Protein AF-A0A932CED8-F1 (afdb_monomer_lite)

Structure (mmCIF, N/CA/C/O backbone):
data_AF-A0A932CED8-F1
#
_entry.id   AF-A0A932CED8-F1
#
loop_
_atom_site.group_PDB
_atom_site.id
_atom_site.type_symbol
_atom_site.label_atom_id
_atom_site.label_alt_id
_atom_site.label_comp_id
_atom_site.label_asym_id
_atom_site.label_entity_id
_atom_site.label_seq_id
_atom_site.pdbx_PDB_ins_code
_atom_site.Cartn_x
_atom_site.Cartn_y
_atom_site.Cartn_z
_atom_site.occupancy
_atom_site.B_iso_or_equiv
_atom_site.auth_seq_id
_atom_site.auth_comp_id
_atom_site.auth_asym_id
_atom_site.auth_atom_id
_atom_site.pdbx_PDB_model_num
ATOM 1 N N . MET A 1 1 ? -14.048 36.400 5.125 1.00 42.94 1 MET A N 1
ATOM 2 C CA . MET A 1 1 ? -12.652 35.942 4.952 1.00 42.94 1 MET A CA 1
ATOM 3 C C . MET A 1 1 ? -12.644 34.421 4.941 1.00 42.94 1 MET A C 1
ATOM 5 O O . MET A 1 1 ? -12.750 33.819 5.998 1.00 42.94 1 MET A O 1
ATOM 9 N N . ARG A 1 2 ? -12.647 33.804 3.752 1.00 44.25 2 ARG A N 1
ATOM 10 C CA . ARG A 1 2 ? -12.509 32.347 3.595 1.00 44.25 2 ARG A CA 1
ATOM 11 C C . ARG A 1 2 ? -11.009 32.039 3.614 1.00 44.25 2 ARG A C 1
ATOM 13 O O . ARG A 1 2 ? -10.306 32.650 2.810 1.00 44.25 2 ARG A O 1
ATOM 20 N N . PRO A 1 3 ? -10.487 31.193 4.514 1.00 52.81 3 PRO A N 1
ATOM 21 C CA . PRO A 1 3 ? -9.097 30.785 4.408 1.00 52.81 3 PRO A CA 1
ATOM 22 C C . PRO A 1 3 ? -8.935 30.016 3.092 1.00 52.81 3 PRO A C 1
ATOM 24 O O . PRO A 1 3 ? -9.651 29.047 2.848 1.00 52.81 3 PRO A O 1
ATOM 27 N N . ASN A 1 4 ? -8.018 30.479 2.240 1.00 53.16 4 ASN A N 1
ATOM 28 C CA . ASN A 1 4 ? -7.520 29.783 1.050 1.00 53.16 4 ASN A CA 1
ATOM 29 C C . ASN A 1 4 ? -6.723 28.537 1.480 1.00 53.16 4 ASN A C 1
ATOM 31 O O . ASN A 1 4 ? -5.517 28.448 1.273 1.00 53.16 4 ASN A O 1
ATOM 35 N N . GLY A 1 5 ? -7.386 27.617 2.174 1.00 55.44 5 GLY A N 1
ATOM 36 C CA . GLY A 1 5 ? -6.833 26.357 2.631 1.00 55.44 5 GLY A CA 1
ATOM 37 C C . GLY A 1 5 ? -7.507 25.241 1.861 1.00 55.44 5 GLY A C 1
ATOM 38 O O . GLY A 1 5 ? -8.733 25.125 1.879 1.00 55.44 5 GLY A O 1
ATOM 39 N N . VAL A 1 6 ? -6.703 24.432 1.179 1.00 61.09 6 VAL A N 1
ATOM 40 C CA . VAL A 1 6 ? -7.155 23.187 0.564 1.00 61.09 6 VAL A CA 1
ATOM 41 C C . VAL A 1 6 ? -7.912 22.387 1.631 1.00 61.09 6 VAL A C 1
ATOM 43 O O . VAL A 1 6 ? -7.339 21.992 2.645 1.00 61.09 6 VAL A O 1
ATOM 46 N N . THR A 1 7 ? -9.226 22.244 1.463 1.00 72.94 7 THR A N 1
ATOM 47 C CA . THR A 1 7 ? -10.086 21.569 2.444 1.00 72.94 7 THR A CA 1
ATOM 48 C C . THR A 1 7 ? -9.967 20.058 2.228 1.00 72.94 7 THR A C 1
ATOM 50 O O . THR A 1 7 ? -9.770 19.625 1.093 1.00 72.94 7 THR A O 1
ATOM 53 N N . LYS A 1 8 ? -10.057 19.242 3.291 1.00 69.50 8 LYS A N 1
ATOM 54 C CA . LYS A 1 8 ? -9.881 17.773 3.204 1.00 69.50 8 LYS A CA 1
ATOM 55 C C . LYS A 1 8 ? -10.747 17.140 2.108 1.00 69.50 8 LYS A C 1
ATOM 57 O O . LYS A 1 8 ? -10.254 16.344 1.323 1.00 69.50 8 LYS A O 1
ATOM 62 N N . GLU A 1 9 ? -11.986 17.603 1.988 1.00 71.06 9 GLU A N 1
ATOM 63 C CA . GLU A 1 9 ? -12.956 17.160 0.979 1.00 71.06 9 GLU A CA 1
ATOM 64 C C . GLU A 1 9 ? -12.492 17.441 -0.462 1.00 71.06 9 GLU A C 1
ATOM 66 O O . GLU A 1 9 ? -12.698 16.630 -1.362 1.00 71.06 9 GLU A O 1
ATOM 71 N N . THR A 1 10 ? -11.812 18.569 -0.694 1.00 71.75 10 THR A N 1
ATOM 72 C CA . THR A 1 10 ? -11.237 18.898 -2.006 1.00 71.75 10 THR A CA 1
ATOM 73 C C . THR A 1 10 ? -10.050 17.986 -2.322 1.00 71.75 10 THR A C 1
ATOM 75 O O . THR A 1 10 ? -9.911 17.534 -3.451 1.00 71.75 10 THR A O 1
ATOM 78 N N . LEU A 1 11 ? -9.210 17.665 -1.334 1.00 70.88 11 LEU A N 1
ATOM 79 C CA . LEU A 1 11 ? -8.108 16.711 -1.517 1.00 70.88 11 LEU A CA 1
ATOM 80 C C . LEU A 1 11 ? -8.611 15.302 -1.833 1.00 70.88 11 LEU A C 1
ATOM 82 O O . LEU A 1 11 ? -8.084 14.682 -2.750 1.00 70.88 11 LEU A O 1
ATOM 86 N N . GLU A 1 12 ? -9.646 14.826 -1.139 1.00 75.25 12 GLU A N 1
ATOM 87 C CA . GLU A 1 12 ? -10.241 13.504 -1.377 1.00 75.25 12 GLU A CA 1
ATOM 88 C C . GLU A 1 12 ? -10.811 13.374 -2.798 1.00 75.25 12 GLU A C 1
ATOM 90 O O . GLU A 1 12 ? -10.593 12.361 -3.462 1.00 75.25 12 GLU A O 1
ATOM 95 N N . GLN A 1 13 ? -11.466 14.421 -3.315 1.00 79.69 13 GLN A N 1
ATOM 96 C CA . GLN A 1 13 ? -12.007 14.422 -4.681 1.00 79.69 13 GLN A CA 1
ATOM 97 C C . GLN A 1 13 ? -10.924 14.341 -5.765 1.00 79.69 13 GLN A C 1
ATOM 99 O O . GLN A 1 13 ? -11.117 13.669 -6.779 1.00 79.69 13 GLN A O 1
ATOM 104 N N . TYR A 1 14 ? -9.783 15.006 -5.564 1.00 84.19 14 TYR A N 1
ATOM 105 C CA . TYR A 1 14 ? -8.680 15.009 -6.532 1.00 84.19 14 TYR A CA 1
ATOM 106 C C . TYR A 1 14 ? -7.613 13.945 -6.250 1.00 84.19 14 TYR A C 1
ATOM 108 O O . TYR A 1 14 ? -6.689 13.801 -7.049 1.00 84.19 14 TYR A O 1
ATOM 116 N N . GLN A 1 15 ? -7.742 13.165 -5.174 1.00 84.50 15 GLN A N 1
ATOM 117 C CA . GLN A 1 15 ? -6.756 12.168 -4.750 1.00 84.50 15 GLN A CA 1
ATOM 118 C C . GLN A 1 15 ? -6.400 11.192 -5.877 1.00 84.50 15 GLN A C 1
ATOM 120 O O . GLN A 1 15 ? -5.223 10.956 -6.149 1.00 84.50 15 GLN A O 1
ATOM 125 N N . VAL A 1 16 ? -7.410 10.692 -6.596 1.00 87.56 16 VAL A N 1
ATOM 126 C CA . VAL A 1 16 ? -7.209 9.783 -7.736 1.00 87.56 16 VAL A CA 1
ATOM 127 C C . VAL A 1 16 ? -6.408 10.458 -8.850 1.00 87.56 16 VAL A C 1
ATOM 129 O O . VAL A 1 16 ? -5.472 9.864 -9.378 1.00 87.56 16 VAL A O 1
ATOM 132 N N . VAL A 1 17 ? -6.736 11.710 -9.183 1.00 88.31 17 VAL A N 1
ATOM 133 C CA . VAL A 1 17 ? -6.062 12.473 -10.247 1.00 88.31 17 VAL A CA 1
ATOM 134 C C . VAL A 1 17 ? -4.613 12.767 -9.872 1.00 88.31 17 VAL A C 1
ATOM 136 O O . VAL A 1 17 ? -3.722 12.613 -10.703 1.00 88.31 17 VAL A O 1
ATOM 139 N N . VAL A 1 18 ? -4.365 13.141 -8.616 1.00 86.94 18 VAL A N 1
ATOM 140 C CA . VAL A 1 18 ? -3.017 13.400 -8.100 1.00 86.94 18 VAL A CA 1
ATOM 141 C C . VAL A 1 18 ? -2.169 12.130 -8.143 1.00 86.94 18 VAL A C 1
ATOM 143 O O . VAL A 1 18 ? -1.034 12.186 -8.614 1.00 86.94 18 VAL A O 1
ATOM 146 N N . TYR A 1 19 ? -2.710 10.979 -7.729 1.00 86.06 19 TYR A N 1
ATOM 147 C CA . TYR A 1 19 ? -1.996 9.703 -7.827 1.00 86.06 19 TYR A CA 1
ATOM 148 C C . TYR A 1 19 ? -1.699 9.310 -9.271 1.00 86.06 19 TYR A C 1
ATOM 150 O O . TYR A 1 19 ? -0.573 8.921 -9.572 1.00 86.06 19 TYR A O 1
ATOM 158 N N . LEU A 1 20 ? -2.665 9.466 -10.180 1.00 90.38 20 LEU A N 1
ATOM 159 C CA . LEU A 1 20 ? -2.453 9.183 -11.599 1.00 90.38 20 LEU A CA 1
ATOM 160 C C . LEU A 1 20 ? -1.364 10.078 -12.196 1.00 90.38 20 LEU A C 1
ATOM 162 O O . LEU A 1 20 ? -0.459 9.585 -12.866 1.00 90.38 20 LEU A O 1
ATOM 166 N N . ALA A 1 21 ? -1.417 11.381 -11.913 1.00 91.75 21 ALA A N 1
ATOM 167 C CA . ALA A 1 21 ? -0.405 12.328 -12.362 1.00 91.75 21 ALA A CA 1
ATOM 168 C C . ALA A 1 21 ? 0.981 11.969 -11.807 1.00 91.75 21 ALA A C 1
ATOM 170 O 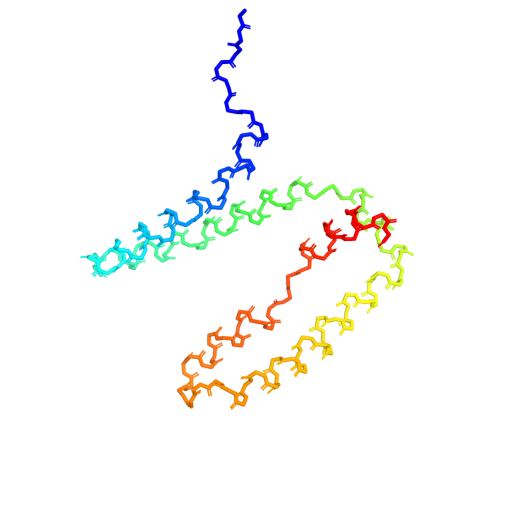O . ALA A 1 21 ? 1.951 11.950 -12.562 1.00 91.75 21 ALA A O 1
ATOM 171 N N . ALA A 1 22 ? 1.077 11.617 -10.522 1.00 88.69 22 ALA A N 1
ATOM 172 C CA . ALA A 1 22 ? 2.332 11.204 -9.901 1.00 88.69 22 ALA A CA 1
ATOM 173 C C . ALA A 1 22 ? 2.913 9.932 -10.543 1.00 88.69 22 ALA A C 1
ATOM 175 O O . ALA A 1 22 ? 4.108 9.895 -10.832 1.00 88.69 22 ALA A O 1
ATOM 176 N N . VAL A 1 23 ? 2.081 8.922 -10.827 1.00 88.81 23 VAL A N 1
ATOM 177 C CA . VAL A 1 23 ? 2.506 7.684 -11.507 1.00 88.81 23 VAL A CA 1
ATOM 178 C C . VAL A 1 23 ? 2.999 7.972 -12.923 1.00 88.81 23 VAL A C 1
ATOM 180 O O . VAL A 1 23 ? 4.046 7.464 -13.319 1.00 88.81 23 VAL A O 1
ATOM 183 N N . LEU A 1 24 ? 2.291 8.812 -13.682 1.00 92.56 24 LEU A N 1
ATOM 184 C CA . LEU A 1 24 ? 2.697 9.184 -15.040 1.00 92.56 24 LEU A CA 1
ATOM 185 C C . LEU A 1 24 ? 4.014 9.968 -15.045 1.00 92.56 24 LEU A C 1
ATOM 187 O O . LEU A 1 24 ? 4.906 9.675 -15.842 1.00 92.56 24 LEU A O 1
ATOM 191 N N . VAL A 1 25 ? 4.165 10.933 -14.137 1.00 89.44 25 VAL A N 1
ATOM 192 C CA . VAL A 1 25 ? 5.400 11.716 -14.006 1.00 89.44 25 VAL A CA 1
ATOM 193 C C . VAL A 1 25 ? 6.560 10.821 -13.570 1.00 89.44 25 VAL A C 1
ATOM 195 O O . VAL A 1 25 ? 7.615 10.857 -14.195 1.00 89.44 25 VAL A O 1
ATOM 198 N N . GLY A 1 26 ? 6.366 9.972 -12.558 1.00 84.75 26 GLY A N 1
ATOM 199 C CA . GLY A 1 26 ? 7.387 9.030 -12.097 1.00 84.75 26 GLY A CA 1
ATOM 200 C C . GLY A 1 26 ? 7.790 8.024 -13.178 1.00 84.75 26 GLY A C 1
ATOM 201 O O . GLY A 1 26 ? 8.978 7.801 -13.397 1.00 84.75 26 GLY A O 1
ATOM 202 N N . GLY A 1 27 ? 6.814 7.479 -13.908 1.00 85.06 27 GLY A N 1
ATOM 203 C CA . GLY A 1 27 ? 7.049 6.565 -15.024 1.00 85.06 27 GLY A CA 1
ATOM 204 C C . GLY A 1 27 ? 7.841 7.227 -16.149 1.00 85.06 27 GLY A C 1
ATOM 205 O O . GLY A 1 27 ? 8.891 6.725 -16.543 1.00 85.06 27 GLY A O 1
ATOM 206 N N . THR A 1 28 ? 7.387 8.386 -16.635 1.00 86.50 28 THR A N 1
ATOM 207 C CA . THR A 1 28 ? 8.086 9.119 -17.706 1.00 86.50 28 THR A CA 1
ATOM 208 C C . THR A 1 28 ? 9.487 9.569 -17.290 1.00 86.50 28 THR A C 1
ATOM 210 O O . THR A 1 28 ? 10.426 9.395 -18.063 1.00 86.50 28 THR A O 1
ATOM 213 N N . ALA A 1 29 ? 9.666 10.063 -16.063 1.00 83.81 29 ALA A N 1
ATOM 214 C CA . ALA A 1 29 ? 10.981 10.409 -15.527 1.00 83.81 29 ALA A CA 1
ATOM 215 C C . ALA A 1 29 ? 11.908 9.184 -15.428 1.00 83.81 29 ALA A C 1
ATOM 217 O O . ALA A 1 29 ? 13.078 9.278 -15.795 1.00 83.81 29 ALA A O 1
ATOM 218 N N . GLY A 1 30 ? 11.389 8.029 -14.997 1.00 81.19 30 GLY A N 1
ATOM 219 C CA . GLY A 1 30 ? 12.145 6.775 -14.930 1.00 81.19 30 GLY A CA 1
ATOM 220 C C . GLY A 1 30 ? 12.601 6.268 -16.301 1.00 81.19 30 GLY A C 1
ATOM 221 O O . GLY A 1 30 ? 13.724 5.785 -16.429 1.00 81.19 30 GLY A O 1
ATOM 222 N N . PHE A 1 31 ? 11.774 6.437 -17.338 1.00 80.62 31 PHE A N 1
ATOM 223 C CA . PHE A 1 31 ? 12.142 6.092 -18.716 1.00 80.62 31 PHE A CA 1
ATOM 224 C C . PHE A 1 31 ? 13.171 7.054 -19.328 1.00 80.62 31 PHE A C 1
ATOM 226 O O . PHE A 1 31 ? 14.023 6.621 -20.101 1.00 80.62 31 PHE A O 1
ATOM 233 N N . LEU A 1 32 ? 13.094 8.349 -19.006 1.00 81.38 32 LEU A N 1
ATOM 234 C CA . LEU A 1 32 ? 13.965 9.379 -19.585 1.00 81.38 32 LEU A CA 1
ATOM 235 C C . LEU A 1 32 ? 15.324 9.499 -18.873 1.00 81.38 32 LEU A C 1
ATOM 237 O O . LEU A 1 32 ? 16.306 9.890 -19.504 1.00 81.38 32 LEU A O 1
ATOM 241 N N . TRP A 1 33 ? 15.400 9.164 -17.580 1.00 74.88 33 TRP A N 1
ATOM 242 C CA . TRP A 1 33 ? 16.598 9.340 -16.750 1.00 74.88 33 TRP A CA 1
ATOM 243 C C . TRP A 1 33 ? 17.022 8.049 -16.039 1.00 74.88 33 TRP A C 1
ATOM 245 O O . TRP A 1 33 ? 17.023 7.967 -14.811 1.00 74.88 33 TRP A O 1
ATOM 255 N N . THR A 1 34 ? 17.473 7.060 -16.812 1.00 70.00 34 THR A N 1
ATOM 256 C CA . THR A 1 34 ? 17.987 5.776 -16.296 1.00 70.00 34 THR A CA 1
ATOM 257 C C . THR A 1 34 ? 19.240 5.909 -15.421 1.00 70.00 34 THR A C 1
ATOM 259 O O . THR A 1 34 ? 19.490 5.071 -14.563 1.00 70.00 34 THR A O 1
ATOM 262 N N . THR A 1 35 ? 20.025 6.980 -15.577 1.00 68.62 35 THR A N 1
ATOM 263 C CA . THR A 1 35 ? 21.251 7.223 -14.791 1.00 68.62 35 THR A CA 1
ATOM 264 C C . THR A 1 35 ? 21.000 7.770 -13.385 1.00 68.62 35 THR A C 1
ATOM 266 O O . THR A 1 35 ? 21.895 7.722 -12.546 1.00 68.62 35 THR A O 1
ATOM 269 N N . THR A 1 36 ? 19.804 8.303 -13.102 1.00 67.56 36 THR A N 1
ATOM 270 C CA . THR A 1 36 ? 19.462 8.859 -11.772 1.00 67.56 36 THR A CA 1
ATOM 271 C C . THR A 1 36 ? 18.613 7.886 -10.944 1.00 67.56 36 THR A C 1
ATOM 273 O O . THR A 1 36 ? 18.391 8.114 -9.753 1.00 67.56 36 THR A O 1
ATOM 276 N N . THR A 1 37 ? 18.181 6.771 -11.543 1.00 67.56 37 THR A N 1
ATOM 277 C CA . THR A 1 37 ? 17.314 5.766 -10.917 1.00 67.56 37 THR A CA 1
ATOM 278 C C . THR A 1 37 ? 17.926 5.177 -9.647 1.00 67.56 37 THR A C 1
ATOM 280 O O . THR A 1 37 ? 17.230 5.107 -8.641 1.00 67.56 37 THR A O 1
ATOM 283 N N . GLU A 1 38 ? 19.233 4.885 -9.624 1.00 73.00 38 GLU A N 1
ATOM 284 C CA . GLU A 1 38 ? 19.904 4.317 -8.438 1.00 73.00 38 GLU A CA 1
ATOM 285 C C . GLU A 1 38 ? 19.832 5.238 -7.205 1.00 73.00 38 GLU A C 1
ATOM 287 O O . GLU A 1 38 ? 19.630 4.784 -6.078 1.00 73.00 38 GLU A O 1
ATOM 292 N N . ARG A 1 39 ? 19.951 6.562 -7.394 1.00 76.38 39 ARG A N 1
ATOM 293 C CA . ARG A 1 39 ? 19.839 7.525 -6.282 1.00 76.38 39 ARG A CA 1
ATOM 294 C C . ARG A 1 39 ? 18.401 7.665 -5.788 1.00 76.38 39 ARG A C 1
ATOM 296 O O . ARG A 1 39 ? 18.191 7.872 -4.595 1.00 76.38 39 ARG A O 1
ATOM 303 N N . LEU A 1 40 ? 17.426 7.572 -6.693 1.00 75.81 40 LEU A N 1
ATOM 304 C CA . LEU A 1 40 ? 16.004 7.596 -6.339 1.00 75.81 40 LEU A CA 1
ATOM 305 C C . LEU A 1 40 ? 15.581 6.313 -5.622 1.00 75.81 40 LEU A C 1
ATOM 307 O O . LEU A 1 40 ? 14.784 6.381 -4.692 1.00 75.81 40 LEU A O 1
ATOM 311 N N . GLU A 1 41 ? 16.144 5.169 -6.007 1.00 80.00 41 GLU A N 1
ATOM 312 C CA . GLU A 1 41 ? 15.889 3.882 -5.364 1.00 80.00 41 GLU A CA 1
ATOM 313 C C . GLU A 1 41 ? 16.332 3.894 -3.894 1.00 80.00 41 GLU A C 1
ATOM 315 O O . GLU A 1 41 ? 15.590 3.449 -3.016 1.00 80.00 41 GLU A O 1
ATOM 320 N N . LEU A 1 42 ? 17.472 4.528 -3.588 1.00 83.69 42 LEU A N 1
ATOM 321 C CA . LEU A 1 42 ? 17.896 4.754 -2.201 1.00 83.69 42 LEU A CA 1
ATOM 322 C C . LEU A 1 42 ? 16.896 5.591 -1.391 1.00 83.69 42 LEU A C 1
ATOM 324 O O . LEU A 1 42 ? 16.818 5.428 -0.175 1.00 83.69 42 LEU A O 1
ATOM 328 N N . LEU A 1 43 ? 16.141 6.480 -2.043 1.00 86.31 43 LEU A N 1
ATOM 329 C CA . LEU A 1 43 ? 15.131 7.322 -1.400 1.00 86.31 43 LEU A CA 1
ATOM 330 C C . LEU A 1 43 ? 13.825 6.571 -1.103 1.00 86.31 43 LEU A C 1
ATOM 332 O O . LEU A 1 43 ? 13.047 7.024 -0.265 1.00 86.31 43 LEU A O 1
ATOM 336 N N . VAL A 1 44 ? 13.590 5.414 -1.729 1.00 86.25 44 VAL A N 1
ATOM 337 C CA . VAL A 1 44 ? 12.379 4.612 -1.502 1.00 86.25 44 VAL A CA 1
ATOM 338 C C . VAL A 1 44 ? 12.302 4.157 -0.046 1.00 86.25 44 VAL A C 1
ATOM 340 O O . VAL A 1 44 ? 11.278 4.346 0.605 1.00 86.25 44 VAL A O 1
ATOM 343 N N . TRP A 1 45 ? 13.401 3.635 0.502 1.00 88.94 45 TRP A N 1
ATOM 344 C CA . TRP A 1 45 ? 13.478 3.174 1.892 1.00 88.94 45 TRP A CA 1
ATOM 345 C C . TRP A 1 45 ? 13.150 4.252 2.941 1.00 88.94 45 TRP A C 1
ATOM 347 O O . TRP A 1 45 ? 12.283 4.000 3.779 1.00 88.94 45 TRP A O 1
ATOM 357 N N . PRO A 1 46 ? 13.771 5.449 2.937 1.00 89.81 46 PRO A N 1
ATOM 358 C CA . PRO A 1 46 ? 13.440 6.495 3.899 1.00 89.81 46 PRO A CA 1
ATOM 359 C C . PRO A 1 46 ? 12.030 7.053 3.693 1.00 89.81 46 PRO A C 1
ATOM 361 O O . PRO A 1 46 ? 11.356 7.339 4.678 1.00 89.81 46 PRO A O 1
ATOM 364 N N . VAL A 1 47 ? 11.544 7.165 2.450 1.00 88.81 47 VAL A N 1
ATOM 365 C CA . VAL A 1 47 ? 10.158 7.590 2.194 1.00 88.81 47 VAL A CA 1
ATOM 366 C C . VAL A 1 47 ? 9.173 6.571 2.764 1.00 88.81 47 VAL A C 1
ATOM 368 O O . VAL A 1 47 ? 8.250 6.962 3.475 1.00 88.81 47 VAL A O 1
ATOM 371 N N . LEU A 1 48 ? 9.398 5.273 2.539 1.00 87.69 48 LEU A N 1
ATOM 372 C CA . LEU A 1 48 ? 8.606 4.208 3.157 1.00 87.69 48 LEU A CA 1
ATOM 373 C C . LEU A 1 48 ? 8.680 4.268 4.684 1.00 87.69 48 LEU A C 1
ATOM 375 O O . LEU A 1 48 ? 7.648 4.164 5.338 1.00 87.69 48 LEU A O 1
ATOM 379 N N . ALA A 1 49 ? 9.864 4.489 5.260 1.00 88.06 49 ALA A N 1
ATOM 380 C CA . ALA A 1 49 ? 10.027 4.612 6.705 1.00 88.06 49 ALA A CA 1
ATOM 381 C C . ALA A 1 49 ? 9.223 5.789 7.277 1.00 88.06 49 ALA A C 1
ATOM 383 O O . ALA A 1 49 ? 8.548 5.627 8.290 1.00 88.06 49 ALA A O 1
ATOM 384 N N . VAL A 1 50 ? 9.245 6.952 6.617 1.00 91.62 50 VAL A N 1
ATOM 385 C CA . VAL A 1 50 ? 8.445 8.120 7.016 1.00 91.62 50 VAL A CA 1
ATOM 386 C C . VAL A 1 50 ? 6.955 7.834 6.864 1.00 91.62 50 VAL A C 1
ATOM 388 O O . VAL A 1 50 ? 6.202 8.115 7.793 1.00 91.62 50 VAL A O 1
ATOM 391 N N . LEU A 1 51 ? 6.525 7.240 5.746 1.00 87.00 51 LEU A N 1
ATOM 392 C CA . LEU A 1 51 ? 5.128 6.861 5.530 1.00 87.00 51 LEU A CA 1
ATOM 393 C C . LEU A 1 51 ? 4.651 5.924 6.638 1.00 87.00 51 LEU A C 1
ATOM 395 O O . LEU A 1 51 ? 3.721 6.280 7.355 1.00 87.00 51 LEU A O 1
ATOM 399 N N . LEU A 1 52 ? 5.345 4.805 6.866 1.00 86.31 52 LEU A N 1
ATOM 400 C CA . LEU A 1 52 ? 5.002 3.869 7.936 1.00 86.31 52 LEU A CA 1
ATOM 401 C C . LEU A 1 52 ? 5.030 4.543 9.310 1.00 86.31 52 LEU A C 1
ATOM 403 O O . LEU A 1 52 ? 4.113 4.333 10.096 1.00 86.31 52 LEU A O 1
ATOM 407 N N . TYR A 1 53 ? 6.033 5.376 9.603 1.00 85.44 53 TYR A N 1
ATOM 408 C CA . TYR A 1 53 ? 6.108 6.107 10.869 1.00 85.44 53 TYR A CA 1
ATOM 409 C C . TYR A 1 53 ? 4.893 7.017 11.068 1.00 85.44 53 TYR A C 1
ATOM 411 O O . TYR A 1 53 ? 4.267 6.993 12.126 1.00 85.44 53 TYR A O 1
ATOM 419 N N . THR A 1 54 ? 4.516 7.785 10.043 1.00 83.94 54 THR A N 1
ATOM 420 C CA . THR A 1 54 ? 3.335 8.654 10.100 1.00 83.94 54 THR A CA 1
ATOM 421 C C . THR A 1 54 ? 2.042 7.853 10.215 1.00 83.94 54 THR A C 1
ATOM 423 O O . THR A 1 54 ? 1.201 8.204 11.040 1.00 83.94 54 THR A O 1
ATOM 426 N N . THR A 1 55 ? 1.905 6.748 9.478 1.00 79.12 55 THR A N 1
ATOM 427 C CA . THR A 1 55 ? 0.758 5.839 9.575 1.00 79.12 55 THR A CA 1
ATOM 428 C C . THR A 1 55 ? 0.652 5.247 10.978 1.00 79.12 55 THR A C 1
ATOM 430 O O . THR A 1 55 ? -0.414 5.302 11.579 1.00 79.12 55 THR A O 1
ATOM 433 N N . PHE A 1 56 ? 1.749 4.759 11.562 1.00 78.69 56 PHE A N 1
ATOM 434 C CA . PHE A 1 56 ? 1.742 4.240 12.931 1.00 78.69 56 PHE A CA 1
ATOM 435 C C . PHE A 1 56 ? 1.454 5.316 13.976 1.00 78.69 56 PHE A C 1
ATOM 437 O O . PHE A 1 56 ? 0.799 5.029 14.969 1.00 78.69 56 PHE A O 1
ATOM 444 N N . CYS A 1 57 ? 1.890 6.554 13.749 1.00 78.94 57 CYS A N 1
ATOM 445 C CA . CYS A 1 57 ? 1.582 7.671 14.639 1.00 78.94 57 CYS A CA 1
ATOM 446 C C . CYS A 1 57 ? 0.094 8.075 14.569 1.00 78.94 57 CYS A C 1
ATOM 448 O O . CYS A 1 57 ? -0.481 8.508 15.564 1.00 78.94 57 CYS A O 1
ATOM 450 N N . GLN A 1 58 ? -0.547 7.900 13.406 1.00 70.81 58 GLN A N 1
ATOM 451 C CA . GLN A 1 58 ? -1.994 8.084 13.228 1.00 70.81 58 GLN A CA 1
ATOM 452 C C . GLN A 1 58 ? -2.819 6.943 13.841 1.00 70.81 58 GLN A C 1
ATOM 454 O O . GLN A 1 58 ? -3.974 7.159 14.213 1.00 70.81 58 GLN A O 1
ATOM 459 N N . VAL A 1 59 ? -2.249 5.740 13.962 1.00 66.75 59 VAL A N 1
ATOM 460 C CA . VAL A 1 59 ? -2.897 4.603 14.623 1.00 66.75 59 VAL A CA 1
ATOM 461 C C . VAL A 1 59 ? -2.880 4.823 16.137 1.00 66.75 59 VAL A C 1
ATOM 463 O O . VAL A 1 59 ? -1.880 4.631 16.825 1.00 66.75 59 VAL A O 1
ATOM 466 N N . SER A 1 60 ? -4.034 5.225 16.666 1.00 58.56 60 SER A N 1
ATOM 467 C CA . SER A 1 60 ? -4.300 5.327 18.100 1.00 58.56 60 SER A CA 1
ATOM 468 C C . SER A 1 60 ? -4.093 3.964 18.776 1.00 58.56 60 SER A C 1
ATOM 470 O O . SER A 1 60 ? -4.879 3.033 18.599 1.00 58.56 60 SER A O 1
ATOM 472 N N . PHE A 1 61 ? -3.030 3.839 19.579 1.00 55.44 61 PHE A N 1
ATOM 473 C CA . PHE A 1 61 ? -2.713 2.619 20.339 1.00 55.44 61 PHE A CA 1
ATOM 474 C C . PHE A 1 61 ? -3.861 2.161 21.261 1.00 55.44 61 PHE A C 1
ATOM 476 O O . PHE A 1 61 ? -3.964 0.972 21.569 1.00 55.44 61 PHE A O 1
ATOM 483 N N . SER A 1 62 ? -4.739 3.080 21.671 1.00 54.22 62 SER A N 1
ATOM 484 C CA . SER A 1 62 ? -5.897 2.804 22.528 1.00 54.22 62 SER A CA 1
ATOM 485 C C . SER A 1 62 ? -6.989 1.993 21.816 1.00 54.22 62 SER A C 1
ATOM 487 O O . SER A 1 62 ? -7.618 1.138 22.440 1.00 54.22 62 SER A O 1
ATOM 489 N N . ASP A 1 63 ? -7.174 2.196 20.507 1.00 58.00 63 ASP A N 1
ATOM 490 C CA . ASP A 1 63 ? -8.205 1.510 19.714 1.00 58.00 63 ASP A CA 1
ATOM 491 C C . ASP A 1 63 ? -7.755 0.105 19.278 1.00 58.00 63 ASP A C 1
ATOM 493 O O . ASP A 1 63 ? -8.565 -0.823 19.180 1.00 58.00 63 ASP A O 1
ATOM 497 N N . THR A 1 64 ? -6.441 -0.103 19.120 1.00 58.28 64 THR A N 1
ATOM 498 C CA . THR A 1 64 ? -5.841 -1.404 18.776 1.00 58.28 64 THR A CA 1
ATOM 499 C C . THR A 1 64 ? -6.159 -2.477 19.822 1.00 58.28 64 THR A C 1
ATOM 501 O O . THR A 1 64 ? -6.503 -3.606 19.472 1.00 58.28 64 THR A O 1
ATOM 504 N N . VAL A 1 65 ? -6.119 -2.138 21.117 1.00 58.03 65 VAL A N 1
ATOM 505 C CA . VAL A 1 65 ? -6.425 -3.086 22.208 1.00 58.03 65 VAL A CA 1
ATOM 506 C C . VAL A 1 65 ? -7.904 -3.491 22.204 1.00 58.03 65 VAL A C 1
ATOM 508 O O . VAL A 1 65 ? -8.237 -4.642 22.501 1.00 58.03 65 VAL A O 1
ATOM 511 N N . GLN A 1 66 ? -8.803 -2.583 21.817 1.00 55.34 66 GLN A N 1
ATOM 512 C CA . GLN A 1 66 ? -10.231 -2.878 21.719 1.00 55.34 66 GLN A CA 1
ATOM 513 C C . GLN A 1 66 ? -10.556 -3.713 20.468 1.00 55.34 66 GLN A C 1
ATOM 515 O O . GLN A 1 66 ? -11.379 -4.629 20.549 1.00 55.34 66 GLN A O 1
ATOM 520 N N . ALA A 1 67 ? -9.831 -3.509 19.361 1.00 56.97 67 ALA A N 1
ATOM 521 C CA . ALA A 1 67 ? -9.924 -4.328 18.150 1.00 56.97 67 ALA A CA 1
ATOM 522 C C . ALA A 1 67 ? -9.519 -5.801 18.383 1.00 56.97 67 ALA A C 1
ATOM 524 O O . ALA A 1 67 ? -10.185 -6.707 17.876 1.00 56.97 67 ALA A O 1
ATOM 525 N N . PHE A 1 68 ? -8.517 -6.074 19.233 1.00 57.53 68 PHE A N 1
ATOM 526 C CA . PHE A 1 68 ? -8.153 -7.447 19.632 1.00 57.53 68 PHE A CA 1
ATOM 527 C C . PHE A 1 68 ? -9.271 -8.190 20.384 1.00 57.53 68 PHE A C 1
ATOM 529 O O . PHE A 1 68 ? -9.292 -9.425 20.411 1.00 57.53 68 PHE A O 1
ATOM 536 N N . ARG A 1 69 ? -10.241 -7.470 20.968 1.00 58.44 69 ARG A N 1
ATOM 537 C CA . ARG A 1 69 ? -11.397 -8.080 21.644 1.00 58.44 69 ARG A CA 1
ATOM 538 C C . ARG A 1 69 ? -12.421 -8.645 20.652 1.00 58.44 69 ARG A C 1
ATOM 540 O O . ARG A 1 69 ? -13.172 -9.557 21.002 1.00 58.44 69 ARG A O 1
ATOM 547 N N . HIS A 1 70 ? -12.403 -8.190 19.398 1.00 65.44 70 HIS A N 1
ATOM 548 C CA . HIS A 1 70 ? -13.264 -8.679 18.323 1.00 65.44 70 HIS A CA 1
ATOM 549 C C . HIS A 1 70 ? -12.610 -9.845 17.564 1.00 65.44 70 HIS A C 1
ATOM 551 O O . HIS A 1 70 ? -12.210 -9.731 16.405 1.00 65.44 70 HIS A O 1
ATOM 557 N N . ARG A 1 71 ? -12.557 -11.025 18.202 1.00 67.12 71 ARG A N 1
ATOM 558 C CA . ARG A 1 71 ? -11.984 -12.260 17.616 1.00 67.12 71 ARG A CA 1
ATOM 559 C C . ARG A 1 71 ? -12.554 -12.627 16.240 1.00 67.12 71 ARG A C 1
ATOM 561 O O . ARG A 1 71 ? -11.841 -13.201 15.421 1.00 67.12 71 ARG 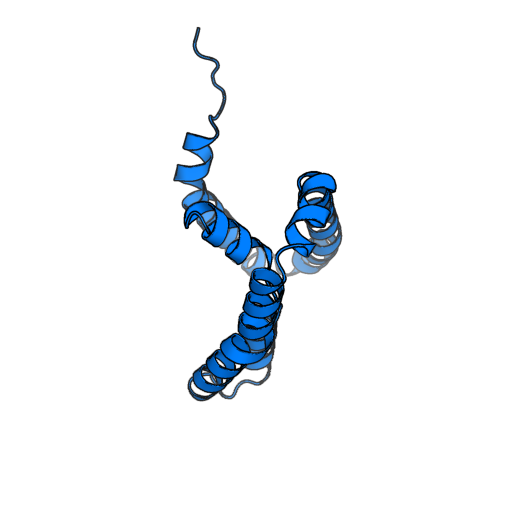A O 1
ATOM 568 N N . ARG A 1 72 ? -13.821 -12.296 15.965 1.00 72.88 72 ARG A N 1
ATOM 569 C CA . ARG A 1 72 ? -14.467 -12.541 14.663 1.00 72.88 72 ARG A CA 1
ATOM 570 C C . ARG A 1 72 ? -13.848 -11.705 13.538 1.00 72.88 72 ARG A C 1
ATOM 572 O O . ARG A 1 72 ? -13.674 -12.220 12.443 1.00 72.88 72 ARG A O 1
ATOM 579 N N . PHE A 1 73 ? -13.471 -10.459 13.820 1.00 70.44 73 PHE A N 1
ATOM 580 C CA . PHE A 1 73 ? -12.814 -9.585 12.847 1.00 70.44 73 PHE A CA 1
ATOM 581 C C . PHE A 1 73 ? -11.395 -10.073 12.542 1.00 70.44 73 PHE A C 1
ATOM 583 O O . PHE A 1 73 ? -11.023 -10.251 11.385 1.00 70.44 73 PHE A O 1
ATOM 590 N N . PHE A 1 74 ? -10.634 -10.394 13.591 1.00 74.31 74 PHE A N 1
ATOM 591 C CA . PHE A 1 74 ? -9.280 -10.926 13.448 1.00 74.31 74 PHE A CA 1
ATOM 592 C C . PHE A 1 74 ? -9.253 -12.243 12.653 1.00 74.31 74 PHE A C 1
ATOM 594 O O . PHE A 1 74 ? -8.449 -12.404 11.739 1.00 74.31 74 PHE A O 1
ATOM 601 N N . THR A 1 75 ? -10.173 -13.168 12.949 1.00 76.75 75 THR A N 1
ATOM 602 C CA . THR A 1 75 ? -10.278 -14.447 12.223 1.00 76.75 75 THR A CA 1
ATOM 603 C C . THR A 1 75 ? -10.770 -14.281 10.787 1.00 76.75 75 THR A C 1
ATOM 605 O O . THR A 1 75 ? -10.235 -14.944 9.903 1.00 76.75 75 THR A O 1
ATOM 608 N N . ALA A 1 76 ? -11.721 -13.379 10.520 1.00 79.75 76 ALA A N 1
ATOM 609 C CA . ALA A 1 76 ? -12.158 -13.073 9.157 1.00 79.75 76 ALA A CA 1
ATOM 610 C C . ALA A 1 76 ? -11.023 -12.474 8.312 1.00 79.75 76 ALA A C 1
ATOM 612 O O . ALA A 1 76 ? -10.822 -12.901 7.178 1.00 79.75 76 ALA A O 1
ATOM 613 N N . SER A 1 77 ? -10.241 -11.550 8.880 1.00 77.38 77 SER A N 1
ATOM 614 C CA . SER A 1 77 ? -9.076 -10.965 8.207 1.00 77.38 77 SER A CA 1
ATOM 615 C C . SER A 1 77 ? -7.990 -12.010 7.931 1.00 77.38 77 SER A C 1
ATOM 617 O O . SER A 1 77 ? -7.448 -12.050 6.825 1.00 77.38 77 SER A O 1
ATOM 619 N N . LEU A 1 78 ? -7.724 -12.918 8.882 1.00 79.75 78 LEU A N 1
ATOM 620 C CA . LEU A 1 78 ? -6.807 -14.040 8.659 1.00 79.75 78 LEU A CA 1
ATOM 621 C C . LEU A 1 78 ? -7.294 -14.950 7.526 1.00 79.75 78 LEU A C 1
ATOM 623 O O . LEU A 1 78 ? -6.523 -15.276 6.632 1.00 79.75 78 LEU A O 1
ATOM 627 N N . LEU A 1 79 ? -8.568 -15.350 7.542 1.00 83.94 79 LEU A N 1
ATOM 628 C CA . LEU A 1 79 ? -9.131 -16.230 6.514 1.00 83.94 79 LEU A CA 1
ATOM 629 C C . LEU A 1 79 ? -9.142 -15.561 5.137 1.00 83.94 79 LEU A C 1
ATOM 631 O O . LEU A 1 79 ? -8.815 -16.203 4.141 1.00 83.94 79 LEU A O 1
ATOM 635 N N . ALA A 1 80 ? -9.468 -14.273 5.067 1.00 81.88 80 ALA A N 1
ATOM 636 C CA . ALA A 1 80 ? -9.420 -13.527 3.819 1.00 81.88 80 ALA A CA 1
ATOM 637 C C . ALA A 1 80 ? -7.988 -13.475 3.261 1.00 81.88 80 ALA A C 1
ATOM 639 O O . ALA A 1 80 ? -7.766 -13.867 2.119 1.00 81.88 80 ALA A O 1
ATOM 640 N N . ASN A 1 81 ? -7.007 -13.074 4.073 1.00 82.25 81 ASN A N 1
ATOM 641 C CA . ASN A 1 81 ? -5.628 -12.892 3.612 1.00 82.25 81 ASN A CA 1
ATOM 642 C C . ASN A 1 81 ? -4.877 -14.206 3.361 1.00 82.25 81 ASN A C 1
ATOM 644 O O . ASN A 1 81 ? -4.070 -14.271 2.442 1.00 82.25 81 ASN A O 1
ATOM 648 N N . PHE A 1 82 ? -5.124 -15.254 4.152 1.00 82.44 82 PHE A N 1
ATOM 649 C CA . PHE A 1 82 ? -4.358 -16.507 4.074 1.00 82.44 82 PHE A CA 1
ATOM 650 C C . PHE A 1 82 ? -5.085 -17.652 3.366 1.00 82.44 82 PHE A C 1
ATOM 652 O O . PHE A 1 82 ? -4.435 -18.628 3.001 1.00 82.44 82 PHE A O 1
ATOM 659 N N . ALA A 1 83 ? -6.402 -17.567 3.154 1.00 85.62 83 ALA A N 1
ATOM 660 C CA . ALA A 1 83 ? -7.143 -18.579 2.400 1.00 85.62 83 ALA A CA 1
ATOM 661 C C . ALA A 1 83 ? -7.764 -17.997 1.128 1.00 85.62 83 ALA A C 1
ATOM 663 O O . ALA A 1 83 ? -7.482 -18.484 0.036 1.00 85.62 83 ALA A O 1
ATOM 664 N N . LEU A 1 84 ? -8.563 -16.932 1.241 1.00 84.75 84 LEU A N 1
ATOM 665 C CA . LEU A 1 84 ? -9.294 -16.394 0.091 1.00 84.75 84 LEU A CA 1
ATOM 666 C C . LEU A 1 84 ? -8.355 -15.772 -0.952 1.00 84.75 84 LEU A C 1
ATOM 668 O O . LEU A 1 84 ? -8.418 -16.138 -2.124 1.00 84.75 84 LEU A O 1
ATOM 672 N N . VAL A 1 85 ? -7.465 -14.870 -0.528 1.00 85.56 85 VAL A N 1
ATOM 673 C CA . VAL A 1 85 ? -6.514 -14.188 -1.416 1.00 85.56 85 VAL A CA 1
ATOM 674 C C . VAL A 1 85 ? -5.602 -15.194 -2.133 1.00 85.56 85 VAL A C 1
ATOM 676 O O . VAL A 1 85 ? -5.553 -15.136 -3.358 1.00 85.56 85 VAL A O 1
ATOM 679 N N . PRO A 1 86 ? -4.968 -16.182 -1.467 1.00 82.94 86 PRO A N 1
ATOM 680 C CA . PRO A 1 86 ? -4.153 -17.187 -2.150 1.00 82.94 86 PRO A CA 1
ATOM 681 C C . PRO A 1 86 ? -4.934 -18.044 -3.146 1.00 82.94 86 PRO A C 1
ATOM 683 O O . PRO A 1 86 ? -4.408 -18.354 -4.211 1.00 82.94 86 PRO A O 1
ATOM 686 N N . VAL A 1 87 ? -6.191 -18.396 -2.850 1.00 86.19 87 VAL A N 1
ATOM 687 C CA . VAL A 1 87 ? -7.050 -19.134 -3.793 1.00 86.19 87 VAL A CA 1
ATOM 688 C C . VAL A 1 87 ? -7.362 -18.287 -5.028 1.00 86.19 87 VAL A C 1
ATOM 690 O O . VAL A 1 87 ? -7.268 -18.781 -6.153 1.00 86.19 87 VAL A O 1
ATOM 693 N N . ILE A 1 88 ? -7.675 -17.002 -4.841 1.00 86.00 88 ILE A N 1
ATOM 694 C CA . ILE A 1 88 ? -7.898 -16.061 -5.947 1.00 86.00 88 ILE A CA 1
ATOM 695 C C . ILE A 1 88 ? -6.615 -15.888 -6.766 1.00 86.00 88 ILE A C 1
ATOM 697 O O . ILE A 1 88 ? -6.656 -15.969 -7.993 1.00 86.00 88 ILE A O 1
ATOM 701 N N . VAL A 1 89 ? -5.469 -15.700 -6.105 1.00 86.69 89 VAL A N 1
ATOM 702 C CA . VAL A 1 89 ? -4.167 -15.576 -6.774 1.00 86.69 89 VAL A CA 1
ATOM 703 C C . VAL A 1 89 ? -3.842 -16.840 -7.554 1.00 86.69 89 VAL A C 1
ATOM 705 O O . VAL A 1 89 ? -3.367 -16.749 -8.681 1.00 86.69 89 VAL A O 1
ATOM 708 N N . TRP A 1 90 ? -4.120 -18.018 -6.997 1.00 84.81 90 TRP A N 1
ATOM 709 C CA . TRP A 1 90 ? -3.907 -19.286 -7.682 1.00 84.81 90 TRP A CA 1
ATOM 710 C C . TRP A 1 90 ? -4.764 -19.393 -8.948 1.00 84.81 90 TRP A C 1
ATOM 712 O O . TRP A 1 90 ? -4.239 -19.751 -10.002 1.00 84.81 90 TRP A O 1
ATOM 722 N N . ALA A 1 91 ? -6.039 -18.998 -8.895 1.00 86.19 91 ALA A N 1
ATOM 723 C CA . ALA A 1 91 ? -6.894 -18.945 -10.081 1.00 86.19 91 ALA A CA 1
ATOM 724 C C . ALA A 1 91 ? -6.373 -17.937 -11.126 1.00 86.19 91 ALA A C 1
ATOM 726 O O . ALA A 1 91 ? -6.261 -18.271 -12.305 1.00 86.19 91 ALA A O 1
ATOM 727 N N . LEU A 1 92 ? -5.978 -16.733 -10.696 1.00 83.88 92 LEU A N 1
ATOM 728 C CA . LEU A 1 92 ? -5.401 -15.708 -11.575 1.00 83.88 92 LEU A CA 1
ATOM 729 C C . LEU A 1 92 ? -4.047 -16.122 -12.157 1.00 83.88 92 LEU A C 1
ATOM 731 O O . LEU A 1 92 ? -3.725 -15.749 -13.284 1.00 83.88 92 LEU A O 1
ATOM 735 N N . SER A 1 93 ? -3.267 -16.928 -11.433 1.00 83.12 93 SER A N 1
ATOM 736 C CA . SER A 1 93 ? -1.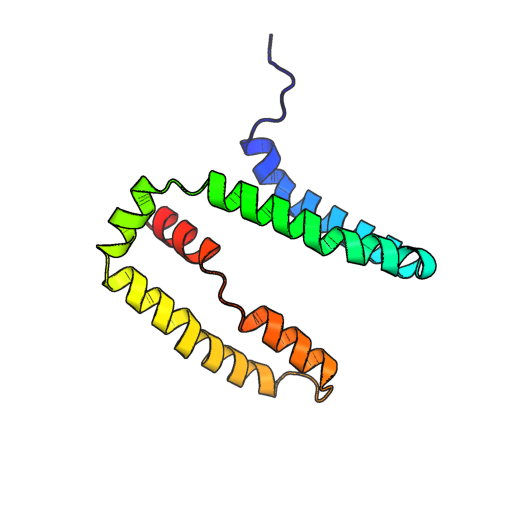963 -17.405 -11.894 1.00 83.12 93 SER A CA 1
ATOM 737 C C . SER A 1 93 ? -2.057 -18.251 -13.167 1.00 83.12 93 SER A C 1
ATOM 739 O O . SER A 1 93 ? -1.096 -18.297 -13.931 1.00 83.12 93 SER A O 1
ATOM 741 N N . GLN A 1 94 ? -3.220 -18.863 -13.429 1.00 82.62 94 GLN A N 1
ATOM 742 C CA . GLN A 1 94 ? -3.482 -19.618 -14.657 1.00 82.62 94 GLN A CA 1
ATOM 743 C C . GLN A 1 94 ? -3.672 -18.710 -15.881 1.00 82.62 94 GLN A C 1
ATOM 745 O O . GLN A 1 94 ? -3.434 -19.144 -17.004 1.00 82.62 94 GLN A O 1
ATOM 750 N N . LEU A 1 95 ? -4.081 -17.455 -15.670 1.00 81.88 95 LEU A N 1
ATOM 751 C CA . LEU A 1 95 ? -4.227 -16.441 -16.719 1.00 81.88 95 LEU A CA 1
ATOM 752 C C . LEU A 1 95 ? -2.956 -15.591 -16.881 1.00 81.88 95 LEU A C 1
ATOM 754 O O . LEU A 1 95 ? -2.848 -14.822 -17.836 1.00 81.88 95 LEU A O 1
ATOM 758 N N . LEU A 1 96 ? -2.003 -15.698 -15.949 1.00 77.75 96 LEU A N 1
ATOM 759 C CA . LEU A 1 96 ? -0.780 -14.907 -15.967 1.00 77.75 96 LEU A CA 1
ATOM 760 C C . LEU A 1 96 ? 0.229 -15.443 -16.998 1.00 77.75 96 LEU A C 1
ATOM 762 O O . LEU A 1 96 ? 0.376 -16.663 -17.135 1.00 77.75 96 LEU A O 1
ATOM 766 N N . PRO A 1 97 ? 1.010 -14.559 -17.649 1.00 77.56 97 PRO A N 1
ATOM 767 C CA . PRO A 1 97 ? 2.097 -14.965 -18.531 1.00 77.56 97 PRO A CA 1
ATOM 768 C C . PRO A 1 97 ? 3.064 -15.944 -17.849 1.00 77.56 97 PRO A C 1
ATOM 770 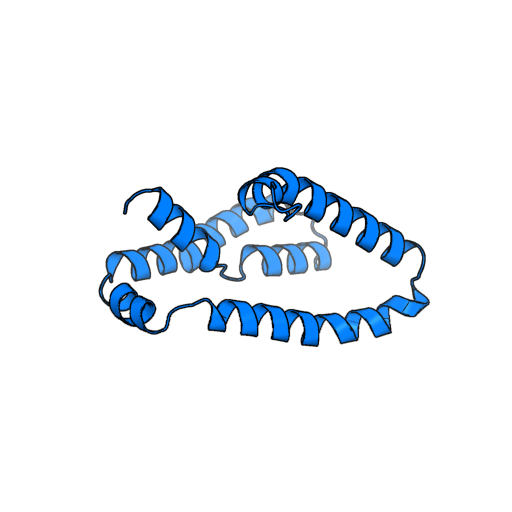O O . PRO A 1 97 ? 3.236 -15.957 -16.625 1.00 77.56 97 PRO A O 1
ATOM 773 N N . SER A 1 98 ? 3.717 -16.778 -18.654 1.00 75.31 98 SER A N 1
ATOM 774 C CA . SER A 1 98 ? 4.733 -17.736 -18.204 1.00 75.31 98 SER A CA 1
ATOM 775 C C . SER A 1 98 ? 6.056 -17.082 -17.793 1.00 75.31 98 SER A C 1
ATOM 777 O O . SER A 1 98 ? 6.938 -17.786 -17.304 1.00 75.31 98 SER A O 1
ATOM 779 N N . ASP A 1 99 ? 6.192 -15.761 -17.946 1.00 82.75 99 ASP A N 1
ATOM 780 C CA . ASP A 1 99 ? 7.379 -15.027 -17.520 1.00 82.75 99 ASP A CA 1
ATOM 781 C C . ASP A 1 99 ? 7.525 -15.062 -15.981 1.00 82.75 99 ASP A C 1
ATOM 783 O O . ASP A 1 99 ? 6.649 -14.564 -15.256 1.00 82.75 99 ASP A O 1
ATOM 787 N N . PRO A 1 100 ? 8.617 -15.647 -15.458 1.00 80.81 100 PRO A N 1
ATOM 788 C CA . PRO A 1 100 ? 8.819 -15.795 -14.023 1.00 80.81 100 PRO A CA 1
ATOM 789 C C . PRO A 1 100 ? 8.997 -14.455 -13.293 1.00 80.81 100 PRO A C 1
ATOM 791 O O . PRO A 1 100 ? 8.605 -14.363 -12.129 1.00 80.81 100 PRO A O 1
ATOM 794 N N . ALA A 1 101 ? 9.521 -13.411 -13.946 1.00 81.69 101 ALA A N 1
ATOM 795 C CA . ALA A 1 101 ? 9.720 -12.102 -13.322 1.00 81.69 101 ALA A CA 1
ATOM 796 C C . ALA A 1 101 ? 8.384 -11.375 -13.104 1.00 81.69 101 ALA A C 1
ATOM 798 O O . ALA A 1 101 ? 8.118 -10.862 -12.015 1.00 81.69 101 ALA A O 1
ATOM 799 N N . ILE A 1 102 ? 7.502 -11.403 -14.108 1.00 81.00 102 ILE A N 1
ATOM 800 C CA . ILE A 1 102 ? 6.158 -10.808 -14.011 1.00 81.00 102 ILE A CA 1
ATOM 801 C C . ILE A 1 102 ? 5.331 -11.536 -12.949 1.00 81.00 102 ILE A C 1
ATOM 803 O O . ILE A 1 102 ? 4.638 -10.909 -12.145 1.00 81.00 102 ILE A O 1
ATOM 807 N N . ARG A 1 103 ? 5.433 -12.868 -12.908 1.00 82.31 103 ARG A N 1
ATOM 808 C CA . ARG A 1 103 ? 4.715 -13.693 -11.937 1.00 82.31 103 ARG A CA 1
ATOM 809 C C . ARG A 1 103 ? 5.178 -13.438 -10.504 1.00 82.31 103 ARG A C 1
ATOM 811 O O . ARG A 1 103 ? 4.338 -13.331 -9.615 1.00 82.31 103 ARG A O 1
ATOM 818 N N . LEU A 1 104 ? 6.486 -13.279 -10.290 1.00 83.94 104 LEU A N 1
ATOM 819 C CA . LEU A 1 104 ? 7.039 -12.926 -8.984 1.00 83.94 104 LEU A CA 1
ATOM 820 C C . LEU A 1 104 ? 6.535 -11.556 -8.511 1.00 83.94 104 LEU A C 1
ATOM 822 O O . LEU A 1 104 ? 6.071 -11.440 -7.378 1.00 83.94 104 LEU A O 1
ATOM 826 N N . GLY A 1 105 ? 6.568 -10.545 -9.387 1.00 82.94 105 GLY A N 1
ATOM 827 C CA . GLY A 1 105 ? 6.069 -9.204 -9.071 1.00 82.94 105 GLY A CA 1
ATOM 828 C C . GLY A 1 105 ? 4.577 -9.201 -8.732 1.00 82.94 105 GLY A C 1
ATOM 829 O O . GLY A 1 105 ? 4.172 -8.648 -7.711 1.00 82.94 105 GLY A O 1
ATOM 830 N N . ALA A 1 106 ? 3.759 -9.888 -9.534 1.00 83.56 106 ALA A N 1
ATOM 831 C CA . ALA A 1 106 ? 2.329 -10.021 -9.273 1.00 83.56 106 ALA A CA 1
ATOM 832 C C . ALA A 1 106 ? 2.050 -10.735 -7.943 1.00 83.56 106 ALA A C 1
ATOM 834 O O . ALA A 1 106 ? 1.215 -10.283 -7.164 1.00 83.56 106 ALA A O 1
ATOM 835 N N . PHE A 1 107 ? 2.770 -11.819 -7.644 1.00 83.75 107 PHE A N 1
ATOM 836 C CA . PHE A 1 107 ? 2.616 -12.511 -6.368 1.00 83.75 107 PHE A CA 1
ATOM 837 C C . PHE A 1 107 ? 3.051 -11.647 -5.185 1.00 83.75 107 PHE A C 1
ATOM 839 O O . PHE A 1 107 ? 2.329 -11.630 -4.196 1.00 83.75 107 PHE A O 1
ATOM 846 N N . MET A 1 108 ? 4.142 -10.876 -5.281 1.00 80.88 108 MET A N 1
ATOM 847 C CA . MET A 1 108 ? 4.503 -9.915 -4.228 1.00 80.88 108 MET A CA 1
ATOM 848 C C . MET A 1 108 ? 3.386 -8.899 -3.978 1.00 80.88 108 MET A C 1
ATOM 850 O O . MET A 1 108 ? 3.057 -8.642 -2.828 1.00 80.88 108 MET A O 1
ATOM 854 N N . VAL A 1 109 ? 2.770 -8.347 -5.024 1.00 81.31 109 VAL A N 1
ATOM 855 C CA . VAL A 1 109 ? 1.713 -7.337 -4.857 1.00 81.31 109 VAL A CA 1
ATOM 856 C C . VAL A 1 109 ? 0.420 -7.941 -4.303 1.00 81.31 109 VAL A C 1
ATOM 858 O O . VAL A 1 109 ? -0.222 -7.317 -3.465 1.00 81.31 109 VAL A O 1
ATOM 861 N N . LEU A 1 110 ? 0.027 -9.138 -4.751 1.00 78.69 110 LEU A N 1
ATOM 862 C CA . LEU A 1 110 ? -1.253 -9.730 -4.354 1.00 78.69 110 LEU A CA 1
ATOM 863 C C . LEU A 1 110 ? -1.193 -10.510 -3.030 1.00 78.69 110 LEU A C 1
ATOM 865 O O . LEU A 1 110 ? -2.219 -10.606 -2.365 1.00 78.69 110 LEU A O 1
ATOM 869 N N . LEU A 1 111 ? -0.052 -11.109 -2.660 1.00 78.81 111 LEU A N 1
ATOM 870 C CA . LEU A 1 111 ? 0.060 -11.897 -1.419 1.00 78.81 111 LEU A CA 1
ATOM 871 C C . LEU A 1 111 ? 0.468 -11.064 -0.206 1.00 78.81 111 LEU A C 1
ATOM 873 O O . LEU A 1 111 ? 0.249 -11.520 0.916 1.00 78.81 111 LEU A O 1
ATOM 877 N N . VAL A 1 112 ? 1.097 -9.899 -0.393 1.00 77.38 112 VAL A N 1
ATOM 878 C CA . VAL A 1 112 ? 1.457 -9.051 0.747 1.00 77.38 112 VAL A CA 1
ATOM 879 C C . VAL A 1 112 ? 0.163 -8.590 1.426 1.00 77.38 112 VAL A C 1
ATOM 881 O O . VAL A 1 112 ? -0.671 -7.956 0.779 1.00 77.38 112 VAL A O 1
ATOM 884 N N . PRO A 1 113 ? -0.042 -8.912 2.715 1.00 68.19 113 PRO A N 1
ATOM 885 C CA . PRO A 1 113 ? -1.290 -8.593 3.388 1.00 68.19 113 PRO A CA 1
ATOM 886 C C . PRO A 1 113 ? -1.395 -7.079 3.607 1.00 68.19 113 PRO A C 1
ATOM 888 O O . PRO A 1 113 ? -0.584 -6.491 4.320 1.00 68.19 113 PRO A O 1
ATOM 891 N N . CYS A 1 114 ? -2.420 -6.454 3.029 1.00 65.88 114 CYS A N 1
ATOM 892 C CA . CYS A 1 114 ? -2.793 -5.062 3.276 1.00 65.88 114 CYS A CA 1
ATOM 893 C C . CYS A 1 114 ? -4.008 -5.022 4.214 1.00 65.88 114 CYS A C 1
ATOM 895 O O . CYS A 1 114 ? -5.173 -5.077 3.816 1.00 65.88 114 CYS A O 1
ATOM 897 N N . THR A 1 115 ? -3.742 -5.010 5.519 1.00 58.28 115 THR A N 1
ATOM 898 C CA . THR A 1 115 ? -4.791 -4.993 6.553 1.00 58.28 115 THR A CA 1
ATOM 899 C C . THR A 1 115 ? -5.483 -3.636 6.700 1.00 58.28 115 THR A C 1
ATOM 901 O O . THR A 1 115 ? -6.517 -3.549 7.357 1.00 58.28 115 THR A O 1
ATOM 904 N N . ASP A 1 116 ? -4.923 -2.583 6.109 1.00 59.94 116 ASP A N 1
ATOM 905 C CA . ASP A 1 116 ? -5.364 -1.194 6.233 1.00 59.94 116 ASP A CA 1
ATOM 906 C C . ASP A 1 116 ? -6.733 -0.934 5.577 1.00 59.94 116 ASP A C 1
ATOM 908 O O . ASP A 1 116 ? -7.626 -0.393 6.231 1.00 59.94 116 ASP A O 1
ATOM 912 N N . TRP A 1 117 ? -6.969 -1.398 4.346 1.00 63.06 117 TRP A N 1
ATOM 913 C CA . TRP A 1 117 ? -8.226 -1.107 3.641 1.00 63.06 117 TRP A CA 1
ATOM 914 C C . TRP A 1 117 ? -9.435 -1.857 4.237 1.00 63.06 117 TRP A C 1
ATOM 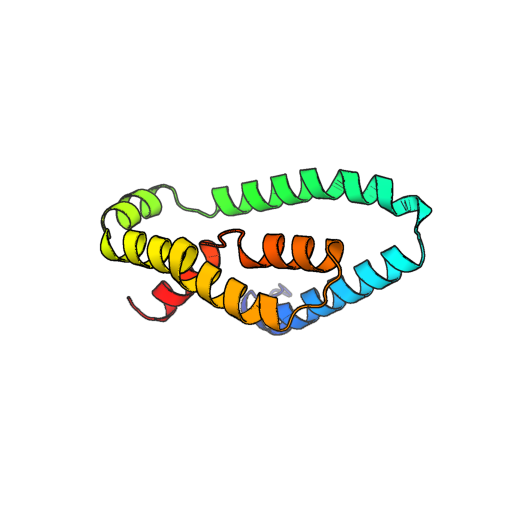916 O O . TRP A 1 117 ? -10.516 -1.286 4.412 1.00 63.06 117 TRP A O 1
ATOM 926 N N . PHE A 1 118 ? -9.282 -3.126 4.626 1.00 64.94 118 PHE A N 1
ATOM 927 C CA . PHE A 1 118 ? -10.397 -3.905 5.187 1.00 64.94 118 PHE A CA 1
ATOM 928 C C . PHE A 1 118 ? -11.001 -3.261 6.442 1.00 64.94 118 PHE A C 1
ATOM 930 O O . PHE A 1 118 ? -12.223 -3.238 6.586 1.00 64.94 118 PHE A O 1
ATOM 937 N N . VAL A 1 119 ? -10.175 -2.685 7.321 1.00 64.31 119 VAL A N 1
ATOM 938 C CA . VAL A 1 119 ? -10.641 -1.985 8.531 1.00 64.31 119 VAL A CA 1
ATOM 939 C C . VAL A 1 119 ? -11.498 -0.771 8.162 1.00 64.31 119 VAL A C 1
ATOM 941 O O . VAL A 1 119 ? -12.587 -0.598 8.708 1.00 64.31 119 VAL A O 1
ATOM 944 N N . THR A 1 120 ? -11.063 0.031 7.187 1.00 58.91 120 THR A N 1
ATOM 945 C CA . THR A 1 120 ? -11.815 1.202 6.714 1.00 58.91 120 THR A CA 1
ATOM 946 C C . THR A 1 120 ? -13.160 0.811 6.102 1.00 58.91 120 THR A C 1
ATOM 948 O O . THR A 1 120 ? -14.170 1.454 6.387 1.00 58.91 120 THR A O 1
ATOM 951 N N . PHE A 1 121 ? -13.217 -0.271 5.318 1.00 63.81 121 PHE A N 1
ATOM 952 C CA . PHE A 1 121 ? -14.485 -0.759 4.762 1.00 63.81 121 PHE A CA 1
ATOM 953 C C . PHE A 1 121 ? -15.435 -1.316 5.817 1.00 63.81 121 PHE A C 1
ATOM 955 O O . PHE A 1 121 ? -16.640 -1.127 5.708 1.00 63.81 121 PHE A O 1
ATOM 962 N N . THR A 1 122 ? -14.899 -1.958 6.848 1.00 64.50 122 THR A N 1
ATOM 963 C CA . THR A 1 122 ? -15.673 -2.468 7.987 1.00 64.50 122 THR A CA 1
ATOM 964 C C . THR A 1 122 ? -16.276 -1.303 8.786 1.00 64.50 122 THR A C 1
ATOM 966 O O . THR A 1 122 ? -17.462 -1.300 9.117 1.00 64.50 122 THR A O 1
ATOM 969 N N . TYR A 1 123 ? -15.493 -0.237 8.989 1.00 58.56 123 TYR A N 1
ATOM 970 C CA . TYR A 1 123 ? -15.955 1.008 9.607 1.00 58.56 123 TYR A CA 1
ATOM 971 C C . TYR A 1 123 ? -17.055 1.701 8.779 1.00 58.56 123 TYR A C 1
ATOM 973 O O . TYR A 1 123 ? -18.091 2.088 9.321 1.00 58.56 123 TYR A O 1
ATOM 981 N N . LEU A 1 124 ? -16.880 1.792 7.455 1.00 59.91 124 LEU A N 1
ATOM 982 C CA . LEU A 1 124 ? -17.896 2.307 6.521 1.00 59.91 124 LEU A CA 1
ATOM 983 C C . LEU A 1 124 ? -19.146 1.410 6.458 1.00 59.91 124 LEU A C 1
ATOM 985 O O . LEU A 1 124 ? -20.261 1.911 6.316 1.00 59.91 124 LEU A O 1
ATOM 989 N N . GLY A 1 125 ? -18.966 0.096 6.599 1.00 61.88 125 GLY A N 1
ATOM 990 C CA . GLY A 1 125 ? -20.018 -0.921 6.612 1.00 61.88 125 GLY A CA 1
ATOM 991 C C . GLY A 1 125 ? -20.815 -1.003 7.917 1.00 61.88 125 GLY A C 1
ATOM 992 O O . GLY A 1 125 ? -21.785 -1.756 7.977 1.00 61.88 125 GLY A O 1
ATOM 993 N N . LYS A 1 126 ? -20.455 -0.208 8.938 1.00 55.00 126 LYS A N 1
ATOM 994 C CA . LYS A 1 126 ? -21.046 -0.222 10.290 1.00 55.00 126 LYS A CA 1
ATOM 995 C C . LYS A 1 126 ? -20.941 -1.579 11.011 1.00 55.00 126 LYS A C 1
ATOM 997 O O . LYS A 1 126 ? -21.797 -1.875 11.850 1.00 55.00 126 LYS A O 1
ATOM 1002 N N . GLY A 1 127 ? -19.916 -2.389 10.727 1.00 47.41 127 GLY A N 1
ATOM 1003 C CA . GLY A 1 127 ? -19.722 -3.681 11.397 1.00 47.41 127 GLY A CA 1
ATOM 1004 C C . GLY A 1 127 ? -18.529 -4.470 10.911 1.00 47.41 127 GLY A C 1
ATOM 1005 O O . GLY A 1 127 ? -18.489 -4.751 9.695 1.00 47.41 127 GLY A O 1
#

Sequence (127 aa):
MRPNGVTKETLEQYQVVVYLAAVLVGGTAGFLWTTTTERLELLVWPVLAVLLYTTFCQVSFSDTVQAFRHRRFFTASLLANFALVPVIVWALSQLLPSDPAIRLGAFMVLLVPCTDWFVTFTYLGKG

Secondary structure (DSSP, 8-state):
-------HHHHHHHHHHHHHHHHHHHHHHHHH-TTTHHHHHHHHHHHHHHHHHHHHHHS-HHHHHHHTT-HHHHHHHHHIIIIIHHHHHHH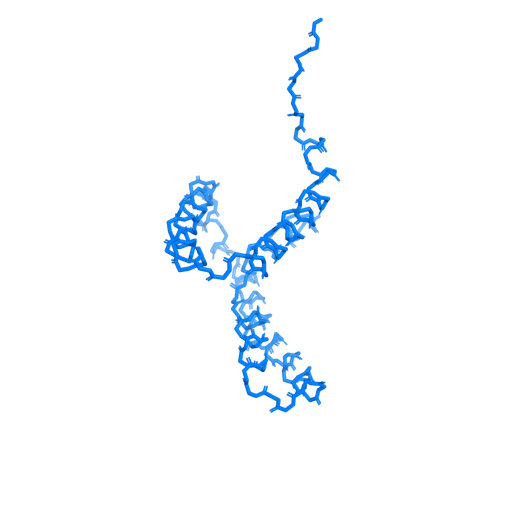HHTTS-S-HHHHHHHHHHHHS--HHHHHHHHHHTT-

Radius of gyration: 19.41 Å; chains: 1; bounding box: 42×56×42 Å

pLDDT: mean 75.4, std 11.75, range [42.94, 92.56]

Foldseek 3Di:
DDPPDCDPVNCVVCVVVVVVVVCVVVVVCCVVCVPCVVVVVVVVVVVVVVVVVVVVVVPDPVVVVVVVVPVVLVVVLCCCLPPVLVVVLVVVLVVDDPDPVRNVVVCVVSNPRDPPVVVVVCVVVVD